Protein AF-A0A957HED5-F1 (afdb_monomer)

Structure (mmCIF, N/CA/C/O backbone):
data_AF-A0A957HED5-F1
#
_entry.id   AF-A0A957HED5-F1
#
loop_
_atom_site.group_PDB
_atom_site.id
_atom_site.type_symbol
_atom_site.label_atom_id
_atom_site.label_alt_id
_atom_site.label_comp_id
_atom_site.label_asym_id
_atom_site.label_entity_id
_atom_site.label_seq_id
_atom_site.pdbx_PDB_ins_code
_atom_site.Cartn_x
_atom_site.Cartn_y
_atom_site.Cartn_z
_atom_site.occupancy
_atom_site.B_iso_or_equiv
_atom_site.auth_seq_id
_atom_site.auth_comp_id
_atom_site.auth_asym_id
_atom_site.auth_atom_id
_atom_site.pdbx_PDB_model_num
ATOM 1 N N . ALA A 1 1 ? 43.436 -29.545 27.858 1.00 39.28 1 ALA A N 1
ATOM 2 C CA . ALA A 1 1 ? 42.086 -29.080 28.240 1.00 39.28 1 ALA A CA 1
ATOM 3 C C . ALA A 1 1 ? 42.248 -27.635 28.706 1.00 39.28 1 ALA A C 1
ATOM 5 O O . ALA A 1 1 ? 42.985 -27.434 29.655 1.00 39.28 1 ALA A O 1
ATOM 6 N N . GLY A 1 2 ? 41.919 -26.602 27.920 1.00 42.22 2 GLY A N 1
ATOM 7 C CA . GLY A 1 2 ? 40.559 -26.163 27.547 1.00 42.22 2 GLY A CA 1
ATOM 8 C C . GLY A 1 2 ? 39.982 -25.382 28.740 1.00 42.22 2 GLY A C 1
ATOM 9 O O . GLY A 1 2 ? 39.862 -25.984 29.793 1.00 42.22 2 GLY A O 1
ATOM 10 N N . GLN A 1 3 ? 39.687 -24.080 28.729 1.00 36.09 3 GLN A N 1
ATOM 11 C CA . GLN A 1 3 ? 39.297 -23.143 27.673 1.00 36.09 3 GLN A CA 1
ATOM 12 C C . GLN A 1 3 ? 39.784 -21.720 28.011 1.00 36.09 3 GLN A C 1
ATOM 14 O O . GLN A 1 3 ? 39.724 -21.292 29.161 1.00 36.09 3 GLN A O 1
ATOM 19 N N . GLN A 1 4 ? 40.196 -20.973 26.986 1.00 43.44 4 GLN A N 1
ATOM 20 C CA . GLN A 1 4 ? 40.304 -19.515 27.021 1.00 43.44 4 GLN A CA 1
ATOM 21 C C . GLN A 1 4 ? 38.904 -18.934 26.769 1.00 43.44 4 GLN A C 1
ATOM 23 O O . GLN A 1 4 ? 38.375 -19.049 25.666 1.00 43.44 4 GLN A O 1
ATOM 28 N N . GLY A 1 5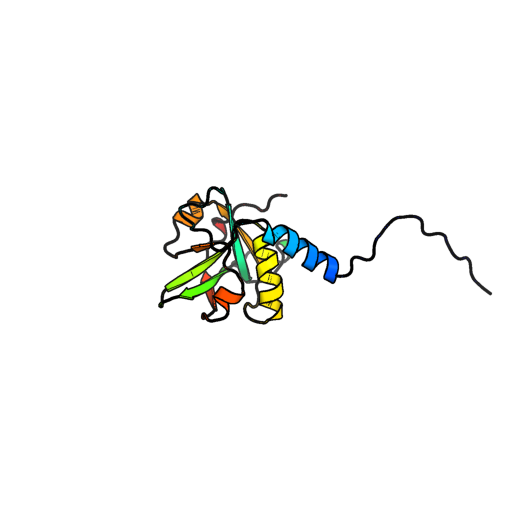 ? 38.284 -18.354 27.797 1.00 39.25 5 GLY A N 1
ATOM 29 C CA . GLY A 1 5 ? 37.055 -17.573 27.662 1.00 39.25 5 GLY A CA 1
ATOM 30 C C . GLY A 1 5 ? 37.403 -16.149 27.247 1.00 39.25 5 GLY A C 1
ATOM 31 O O . GLY A 1 5 ? 37.717 -15.319 28.095 1.00 39.25 5 GLY A O 1
ATOM 32 N N . GLY A 1 6 ? 37.410 -15.893 25.939 1.00 36.56 6 GLY A N 1
ATOM 33 C CA . GLY A 1 6 ? 37.616 -14.563 25.375 1.00 36.56 6 GLY A CA 1
ATOM 34 C C . GLY A 1 6 ? 36.528 -13.589 25.826 1.00 36.56 6 GLY A C 1
ATOM 35 O O . GLY A 1 6 ? 35.336 -13.871 25.730 1.00 36.56 6 GLY A O 1
ATOM 36 N N . VAL A 1 7 ? 36.961 -12.432 26.315 1.00 47.28 7 VAL A N 1
ATOM 37 C CA . VAL A 1 7 ? 36.115 -11.282 26.630 1.00 47.28 7 VAL A CA 1
ATOM 38 C C . VAL A 1 7 ? 35.579 -10.696 25.320 1.00 47.28 7 VAL A C 1
ATOM 40 O O . VAL A 1 7 ? 36.348 -10.133 24.544 1.00 47.28 7 VAL A O 1
ATOM 43 N N . LEU A 1 8 ? 34.265 -10.789 25.083 1.00 38.84 8 LEU A N 1
ATOM 44 C CA . LEU A 1 8 ? 33.578 -9.946 24.101 1.00 38.84 8 LEU A CA 1
ATOM 45 C C . LEU A 1 8 ? 33.029 -8.698 24.805 1.00 38.84 8 LEU A C 1
ATOM 47 O O . LEU A 1 8 ? 31.974 -8.710 25.436 1.00 38.84 8 LEU A O 1
ATOM 51 N N . ILE A 1 9 ? 33.771 -7.600 24.675 1.00 42.66 9 ILE A N 1
ATOM 52 C CA . ILE A 1 9 ? 33.246 -6.241 24.803 1.00 42.66 9 ILE A CA 1
ATOM 53 C C . ILE A 1 9 ? 32.484 -5.940 23.507 1.00 42.66 9 ILE A C 1
ATOM 55 O O . ILE A 1 9 ? 33.082 -6.024 22.436 1.00 42.66 9 ILE A O 1
ATOM 59 N N . ARG A 1 10 ? 31.212 -5.531 23.644 1.00 45.84 10 ARG A N 1
ATOM 60 C CA . ARG A 1 10 ? 30.493 -4.482 22.876 1.00 45.84 10 ARG A CA 1
ATOM 61 C C . ARG A 1 10 ? 29.063 -4.883 22.477 1.00 45.84 10 ARG A C 1
ATOM 63 O O . ARG A 1 10 ? 28.802 -5.271 21.355 1.00 45.84 10 ARG A O 1
ATOM 70 N N . GLY A 1 11 ? 28.124 -4.651 23.396 1.00 48.91 11 GLY A N 1
ATOM 71 C CA . GLY A 1 11 ? 26.934 -3.838 23.110 1.00 48.91 11 GLY A CA 1
ATOM 72 C C . GLY A 1 11 ? 25.999 -4.223 21.960 1.00 48.91 11 GLY A C 1
ATOM 73 O O . GLY A 1 11 ? 25.497 -3.319 21.302 1.00 48.91 11 GLY A O 1
ATOM 74 N N . GLU A 1 12 ? 25.685 -5.496 21.762 1.00 39.69 12 GLU A N 1
ATOM 75 C CA . GLU A 1 12 ? 24.532 -5.897 20.951 1.00 39.69 12 GLU A CA 1
ATOM 76 C C . GLU A 1 12 ? 23.467 -6.515 21.862 1.00 39.69 12 GLU A C 1
ATOM 78 O O . GLU A 1 12 ? 23.609 -7.617 22.390 1.00 39.69 12 GLU A O 1
ATOM 83 N N . LYS A 1 13 ? 22.404 -5.739 22.123 1.00 45.94 13 LYS A N 1
ATOM 84 C CA . LYS A 1 13 ? 21.188 -6.271 22.744 1.00 45.94 13 LYS A CA 1
ATOM 85 C C . LYS A 1 13 ? 20.640 -7.353 21.808 1.00 45.94 13 LYS A C 1
ATOM 87 O O . LYS A 1 13 ? 20.509 -7.074 20.616 1.00 45.94 13 LYS A O 1
ATOM 92 N N . PRO A 1 14 ? 20.258 -8.538 22.311 1.00 42.34 14 PRO A N 1
ATOM 93 C CA . PRO A 1 14 ? 19.487 -9.474 21.511 1.00 42.34 14 PRO A CA 1
ATOM 94 C C . PRO A 1 14 ? 18.174 -8.782 21.131 1.00 42.34 14 PRO A C 1
ATOM 96 O O . PRO A 1 14 ? 17.327 -8.528 21.986 1.00 42.34 14 PRO A O 1
ATOM 99 N N . HIS A 1 15 ? 18.027 -8.407 19.860 1.00 38.22 15 HIS A N 1
ATOM 100 C CA . HIS A 1 15 ? 16.771 -7.893 19.333 1.00 38.22 15 HIS A CA 1
ATOM 101 C C . HIS A 1 15 ? 15.792 -9.061 19.271 1.00 38.22 15 HIS A C 1
ATOM 103 O O . HIS A 1 15 ? 15.752 -9.812 18.300 1.00 38.22 15 HIS A O 1
ATOM 109 N N . ASN A 1 16 ? 15.037 -9.256 20.348 1.00 47.53 16 ASN A N 1
ATOM 110 C CA . ASN A 1 16 ? 13.915 -10.173 20.333 1.00 47.53 16 ASN A CA 1
ATOM 111 C C . ASN A 1 16 ? 12.881 -9.610 19.344 1.00 47.53 16 ASN A C 1
ATOM 113 O O . ASN A 1 16 ? 12.540 -8.433 19.414 1.00 47.53 16 ASN A O 1
ATOM 117 N N . THR A 1 17 ? 12.392 -10.408 18.399 1.00 50.12 17 THR A N 1
ATOM 118 C CA . THR A 1 17 ? 11.458 -9.974 17.340 1.00 50.12 17 THR A CA 1
ATOM 119 C C . THR A 1 17 ? 10.191 -9.302 17.901 1.00 50.12 17 THR A C 1
ATOM 121 O O . THR A 1 17 ? 9.599 -8.440 17.250 1.00 50.12 17 THR A O 1
ATOM 124 N N . ALA A 1 18 ? 9.825 -9.632 19.144 1.00 50.66 18 ALA A N 1
ATOM 125 C CA . ALA A 1 18 ? 8.758 -8.982 19.903 1.00 50.66 18 ALA A CA 1
ATOM 126 C C . ALA A 1 18 ? 9.002 -7.476 20.159 1.00 50.66 18 ALA A C 1
ATOM 128 O O . ALA A 1 18 ? 8.056 -6.694 20.109 1.00 50.66 18 ALA A O 1
ATOM 129 N N . ASP A 1 19 ? 10.253 -7.050 20.367 1.00 56.41 19 ASP A N 1
ATOM 130 C CA . ASP A 1 19 ? 10.623 -5.645 20.606 1.00 56.41 19 ASP A CA 1
ATOM 131 C C . ASP A 1 19 ? 10.423 -4.787 19.348 1.00 56.41 19 ASP A C 1
ATOM 133 O O . ASP A 1 19 ? 9.991 -3.637 19.424 1.00 56.41 19 ASP A O 1
ATOM 137 N N . THR A 1 20 ? 10.707 -5.343 18.166 1.00 58.72 20 THR A N 1
ATOM 138 C CA . THR A 1 20 ? 10.558 -4.613 16.899 1.00 58.72 20 THR A CA 1
ATOM 139 C C . THR A 1 20 ? 9.089 -4.368 16.570 1.00 58.72 20 THR A C 1
ATOM 141 O O . THR A 1 20 ? 8.732 -3.252 16.200 1.00 58.72 20 THR A O 1
ATOM 144 N N . LEU A 1 21 ? 8.231 -5.379 16.745 1.00 61.66 21 LEU A N 1
ATOM 145 C CA . LEU A 1 21 ? 6.795 -5.249 16.491 1.00 61.66 21 LEU A CA 1
ATOM 146 C C . LEU A 1 21 ? 6.137 -4.286 17.489 1.00 61.66 21 LEU A C 1
ATOM 148 O O . LEU A 1 21 ? 5.422 -3.375 17.074 1.00 61.66 21 LEU A O 1
ATOM 152 N N . ALA A 1 22 ? 6.445 -4.417 18.784 1.00 60.41 22 ALA A N 1
ATOM 153 C CA . ALA A 1 22 ? 5.925 -3.521 19.818 1.00 60.41 22 ALA A CA 1
ATOM 154 C C . ALA A 1 22 ? 6.337 -2.059 19.578 1.00 60.41 22 ALA A C 1
ATOM 156 O O . ALA A 1 22 ? 5.520 -1.147 19.700 1.00 60.41 22 ALA A O 1
ATOM 157 N N . ARG A 1 23 ? 7.588 -1.825 19.162 1.00 60.78 23 ARG A N 1
ATOM 158 C CA . ARG A 1 23 ? 8.086 -0.478 18.865 1.00 60.78 23 ARG A CA 1
ATOM 159 C C . ARG A 1 23 ? 7.418 0.150 17.641 1.00 60.78 23 ARG A C 1
ATOM 161 O O . ARG A 1 23 ? 7.163 1.351 17.652 1.00 60.78 23 ARG A O 1
ATOM 168 N N . VAL A 1 24 ? 7.143 -0.629 16.591 1.00 60.38 24 VAL A N 1
ATOM 169 C CA . VAL A 1 24 ? 6.422 -0.128 15.407 1.00 60.38 24 VAL A CA 1
ATOM 170 C C . VAL A 1 24 ? 4.981 0.231 15.768 1.00 60.38 24 VAL A C 1
ATOM 172 O O . VAL A 1 24 ? 4.524 1.298 15.364 1.00 60.38 24 VAL A O 1
ATOM 175 N N . GLN A 1 25 ? 4.301 -0.596 16.570 1.00 63.66 25 GLN A N 1
ATOM 176 C CA . GLN A 1 25 ? 2.938 -0.309 17.036 1.00 63.66 25 GLN A CA 1
ATOM 177 C C . GLN A 1 25 ? 2.879 0.982 17.860 1.00 63.66 25 GLN A C 1
ATOM 179 O O . GLN A 1 25 ? 2.094 1.868 17.539 1.00 63.66 25 GLN A O 1
ATOM 184 N N . GLN A 1 26 ? 3.797 1.161 18.816 1.00 59.28 26 GLN A N 1
ATOM 185 C CA . GLN A 1 26 ? 3.842 2.366 19.649 1.00 59.28 26 GLN A CA 1
ATOM 186 C C . GLN A 1 26 ? 4.015 3.659 18.825 1.00 59.28 26 GLN A C 1
ATOM 188 O O . GLN A 1 26 ? 3.440 4.698 19.149 1.00 59.28 26 GLN A O 1
ATOM 193 N N . VAL A 1 27 ? 4.801 3.612 17.741 1.00 60.03 27 VAL A N 1
ATOM 194 C CA . VAL A 1 27 ? 4.971 4.757 16.828 1.00 60.03 27 VAL A CA 1
ATOM 195 C C . VAL A 1 27 ? 3.754 4.930 15.920 1.00 60.03 27 VAL A C 1
ATOM 197 O O . VAL A 1 27 ? 3.357 6.061 15.646 1.00 60.03 27 VAL A O 1
ATOM 200 N N . ALA A 1 28 ? 3.144 3.832 15.468 1.00 58.47 28 ALA A N 1
ATOM 201 C CA . ALA A 1 28 ? 1.937 3.881 14.659 1.00 58.47 28 ALA A CA 1
ATOM 202 C C . ALA A 1 28 ? 0.798 4.563 15.432 1.00 58.47 28 ALA A C 1
ATOM 204 O O . ALA A 1 28 ? 0.237 5.528 14.923 1.00 58.47 28 ALA A O 1
ATOM 205 N N . GLU A 1 29 ? 0.524 4.162 16.676 1.00 62.31 29 GLU A N 1
ATOM 206 C CA . GLU A 1 29 ? -0.588 4.660 17.507 1.00 62.31 29 GLU A CA 1
ATOM 207 C C . GLU A 1 29 ? -0.607 6.181 17.742 1.00 62.31 29 GLU A C 1
ATOM 209 O O . GLU A 1 29 ? -1.655 6.730 18.066 1.00 62.31 29 GLU A O 1
ATOM 214 N N . THR A 1 30 ? 0.511 6.883 17.530 1.00 56.59 30 THR A N 1
ATOM 215 C CA . THR A 1 30 ? 0.589 8.344 17.717 1.00 56.59 30 THR A CA 1
ATOM 216 C C . THR A 1 30 ? -0.195 9.130 16.647 1.00 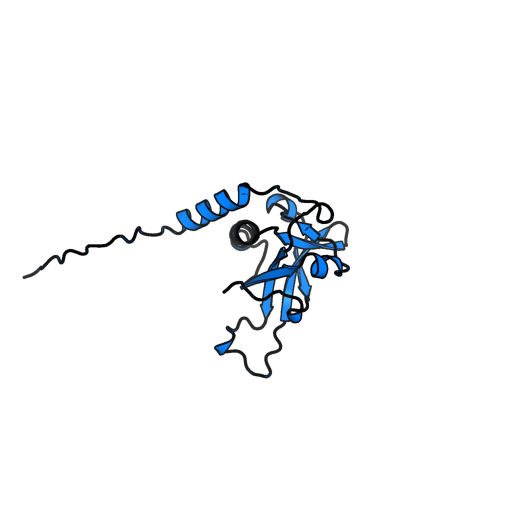56.59 30 THR A C 1
ATOM 218 O O . T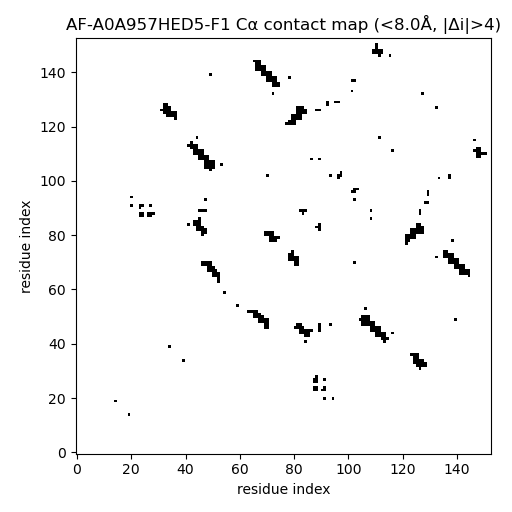HR A 1 30 ? -0.577 10.275 16.881 1.00 56.59 30 THR A O 1
ATOM 221 N N . ASP A 1 31 ? -0.460 8.536 15.477 1.00 59.50 31 ASP A N 1
ATOM 222 C CA . ASP A 1 31 ? -1.207 9.185 14.381 1.00 59.50 31 ASP A CA 1
ATOM 223 C C . ASP A 1 31 ? -2.737 9.012 14.541 1.00 59.50 31 ASP A C 1
ATOM 225 O O . ASP A 1 31 ? -3.181 8.111 15.243 1.00 59.50 31 ASP A O 1
ATOM 229 N N . ALA A 1 32 ? -3.583 9.813 13.891 1.00 66.06 32 ALA A N 1
ATOM 230 C CA . ALA A 1 32 ? -5.038 9.609 13.974 1.00 66.06 32 ALA A CA 1
ATOM 231 C C . ALA A 1 32 ? -5.503 8.411 13.113 1.00 66.06 32 ALA A C 1
ATOM 233 O O . ALA A 1 32 ? -5.017 8.208 11.995 1.00 66.06 32 ALA A O 1
ATOM 234 N N . ALA A 1 33 ? -6.444 7.616 13.635 1.00 64.38 33 ALA A N 1
ATOM 235 C CA . ALA A 1 33 ? -7.105 6.533 12.900 1.00 64.38 33 ALA A CA 1
ATOM 236 C C . ALA A 1 33 ? -8.231 7.083 12.010 1.00 64.38 33 ALA A C 1
ATOM 238 O O . ALA A 1 33 ? -8.876 8.057 12.394 1.00 64.38 33 ALA A O 1
ATOM 239 N N . LEU A 1 34 ? -8.473 6.439 10.859 1.00 65.81 34 LEU A N 1
ATOM 240 C CA . LEU A 1 34 ? -9.528 6.808 9.898 1.00 65.81 34 LEU A CA 1
ATOM 241 C C . LEU A 1 34 ? -9.497 8.296 9.527 1.00 65.81 34 LEU A C 1
ATOM 243 O O . LEU A 1 34 ? -10.420 9.063 9.802 1.00 65.81 34 LEU A O 1
ATOM 247 N N . LEU A 1 35 ? -8.395 8.705 8.906 1.00 70.88 35 LEU A N 1
ATOM 248 C CA . LEU A 1 35 ? -8.268 10.062 8.403 1.00 70.88 35 LEU A CA 1
ATOM 249 C C . LEU A 1 35 ? -9.104 10.225 7.134 1.00 70.88 35 LEU A C 1
ATOM 251 O O . LEU A 1 35 ? -9.047 9.407 6.219 1.00 70.88 35 LEU A O 1
ATOM 255 N N . ASP A 1 36 ? -9.830 11.331 7.051 1.00 78.38 36 ASP A N 1
ATOM 256 C CA . ASP A 1 36 ? -10.410 11.762 5.791 1.00 78.38 36 ASP A CA 1
ATOM 257 C C . ASP A 1 36 ? -9.284 12.241 4.851 1.00 78.38 36 ASP A C 1
ATOM 259 O O . ASP A 1 36 ? -8.463 13.093 5.215 1.00 78.38 36 ASP A O 1
ATOM 263 N N . PHE A 1 37 ? -9.213 11.672 3.645 1.00 82.06 37 PHE A N 1
ATOM 264 C CA . PHE A 1 37 ? -8.133 11.965 2.700 1.00 82.06 37 PHE A CA 1
ATOM 265 C C . PHE A 1 37 ? -8.144 13.428 2.227 1.00 82.06 37 PHE A C 1
ATOM 267 O O . PHE A 1 37 ? -7.080 14.010 1.975 1.00 82.06 37 PHE A O 1
ATOM 274 N N . GLU A 1 38 ? -9.319 14.057 2.144 1.00 81.81 38 GLU A N 1
ATOM 275 C CA . GLU A 1 38 ? -9.434 15.458 1.734 1.00 81.81 38 GLU A CA 1
ATOM 276 C C . GLU A 1 38 ? -8.767 16.375 2.771 1.00 81.81 38 GLU A C 1
ATOM 278 O O . GLU A 1 38 ? -7.918 17.207 2.423 1.00 81.81 38 GLU A O 1
ATOM 283 N N . SER A 1 39 ? -9.049 16.135 4.053 1.00 82.94 39 SER A N 1
ATOM 284 C CA . SER A 1 39 ? -8.512 16.873 5.201 1.00 82.94 39 SER A CA 1
ATOM 285 C C . SER A 1 39 ? -7.054 16.541 5.556 1.00 82.94 39 SER A C 1
ATOM 287 O O . SER A 1 39 ? -6.397 17.313 6.266 1.00 82.94 39 SER A O 1
ATOM 289 N N . TYR A 1 40 ? -6.508 15.433 5.041 1.00 86.56 40 TYR A N 1
ATOM 290 C CA . TYR A 1 40 ? -5.130 15.014 5.298 1.00 86.56 40 TYR A CA 1
ATOM 291 C C . TYR A 1 40 ? -4.109 16.059 4.818 1.00 86.56 40 TYR A C 1
ATOM 293 O O . TYR A 1 40 ? -4.013 16.366 3.631 1.00 86.56 40 TYR A O 1
ATOM 301 N N . ARG A 1 41 ? -3.294 16.605 5.729 1.00 86.50 41 ARG A N 1
ATOM 302 C CA . ARG A 1 41 ? -2.311 17.663 5.404 1.00 86.50 41 ARG A CA 1
ATOM 303 C C . ARG A 1 41 ? -0.946 17.146 4.949 1.00 86.50 41 ARG A C 1
ATOM 305 O O . ARG A 1 41 ? -0.092 17.950 4.573 1.00 86.50 41 ARG A O 1
ATOM 312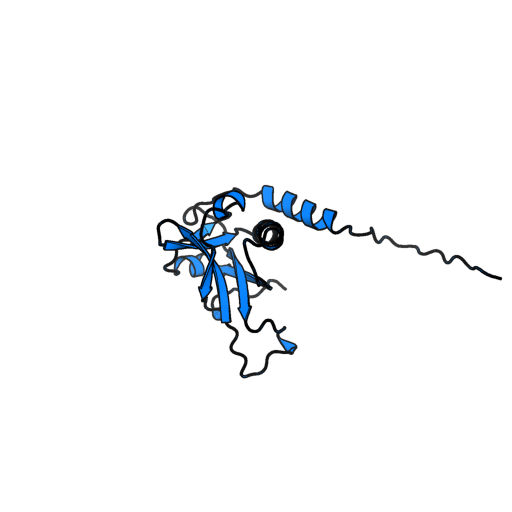 N N . GLY A 1 42 ? -0.708 15.839 5.019 1.00 87.38 42 GLY A N 1
ATOM 313 C CA . GLY A 1 42 ? 0.574 15.275 4.616 1.00 87.38 42 GLY A CA 1
ATOM 314 C C . GLY A 1 42 ? 0.765 15.288 3.102 1.00 87.38 42 GLY A C 1
ATOM 315 O O . GLY A 1 42 ? -0.183 15.333 2.317 1.00 87.38 42 GLY A O 1
ATOM 316 N N . ARG A 1 43 ? 2.034 15.281 2.691 1.00 90.56 43 ARG A N 1
ATOM 317 C CA . ARG A 1 43 ? 2.421 15.344 1.274 1.00 90.56 43 ARG A CA 1
ATOM 318 C C . ARG A 1 43 ? 2.440 13.985 0.599 1.00 90.56 43 ARG A C 1
ATOM 320 O O . ARG A 1 43 ? 2.358 13.934 -0.622 1.00 90.56 43 ARG A O 1
ATOM 327 N N . PHE A 1 44 ? 2.574 12.918 1.376 1.00 92.94 44 PHE A N 1
ATOM 328 C CA . PHE A 1 44 ? 2.762 11.570 0.869 1.00 92.94 44 PHE A CA 1
ATOM 329 C C . PHE A 1 44 ? 1.823 10.609 1.571 1.00 92.94 44 PHE A C 1
ATOM 331 O O . PHE A 1 44 ? 1.542 10.770 2.752 1.00 92.94 44 PHE A O 1
ATOM 338 N N . ILE A 1 45 ? 1.393 9.592 0.846 1.00 94.69 45 ILE A N 1
ATOM 339 C CA . ILE A 1 45 ? 0.723 8.422 1.390 1.00 94.69 45 ILE A CA 1
ATOM 340 C C . ILE A 1 45 ? 1.540 7.182 1.052 1.00 94.69 45 ILE A C 1
ATOM 342 O O . ILE A 1 45 ? 2.356 7.180 0.128 1.00 94.69 45 ILE A O 1
ATOM 346 N N . HIS A 1 46 ? 1.304 6.126 1.809 1.00 95.62 46 HIS A N 1
ATOM 347 C CA . HIS A 1 46 ? 1.957 4.843 1.643 1.00 95.62 46 HIS A CA 1
ATOM 348 C C . HIS A 1 46 ? 0.892 3.798 1.335 1.00 95.62 46 HIS A C 1
ATOM 350 O O . HIS A 1 46 ? -0.131 3.762 2.013 1.00 95.62 46 HIS A O 1
ATOM 356 N N . LEU A 1 47 ? 1.127 2.962 0.329 1.00 95.75 47 LEU A N 1
ATOM 357 C CA . LEU A 1 47 ? 0.262 1.837 -0.023 1.00 95.75 47 LEU A CA 1
ATOM 358 C C . LEU A 1 47 ? 1.020 0.528 0.172 1.00 95.75 47 LEU A C 1
ATOM 360 O O . LEU A 1 47 ? 2.220 0.450 -0.102 1.00 95.75 47 LEU A O 1
ATOM 364 N N . LEU A 1 48 ? 0.312 -0.511 0.604 1.00 95.56 48 LEU A N 1
ATOM 365 C CA . LEU A 1 48 ? 0.844 -1.870 0.628 1.00 95.56 48 LEU A CA 1
ATOM 366 C C . LEU A 1 48 ? 0.771 -2.459 -0.776 1.00 95.56 48 LEU A C 1
ATOM 368 O O . LEU A 1 48 ? -0.296 -2.472 -1.386 1.00 95.56 48 LEU A O 1
ATOM 372 N N . VAL A 1 49 ? 1.911 -2.919 -1.283 1.00 94.25 49 VAL A N 1
ATOM 373 C CA . VAL A 1 49 ? 2.087 -3.339 -2.672 1.00 94.25 49 VAL A CA 1
ATOM 374 C C . VAL A 1 49 ? 2.546 -4.792 -2.735 1.00 94.25 49 VAL A C 1
ATOM 376 O O . VAL A 1 49 ? 3.511 -5.201 -2.082 1.00 94.25 49 VAL A O 1
ATOM 379 N N . ARG A 1 50 ? 1.888 -5.553 -3.606 1.00 93.56 50 ARG A N 1
ATOM 380 C CA . ARG A 1 50 ? 2.400 -6.788 -4.186 1.00 93.56 50 ARG A CA 1
ATOM 381 C C . ARG A 1 50 ? 3.110 -6.455 -5.493 1.00 93.56 50 ARG A C 1
ATOM 383 O O . ARG A 1 50 ? 2.476 -6.115 -6.490 1.00 93.56 50 ARG A O 1
ATOM 390 N N . GLN A 1 51 ? 4.432 -6.576 -5.497 1.00 88.62 51 GLN A N 1
ATOM 391 C CA . GLN A 1 51 ? 5.243 -6.467 -6.704 1.00 88.62 51 GLN A CA 1
ATOM 392 C C . GLN A 1 51 ? 5.454 -7.855 -7.327 1.00 88.62 51 GLN A C 1
ATOM 394 O O . GLN A 1 51 ? 5.976 -8.760 -6.669 1.00 88.62 51 GLN A O 1
ATOM 399 N N . THR A 1 52 ? 5.115 -7.995 -8.611 1.00 86.81 52 THR A N 1
ATOM 400 C CA . THR A 1 52 ? 5.355 -9.199 -9.421 1.00 86.81 52 THR A CA 1
ATOM 401 C C . THR A 1 52 ? 6.182 -8.837 -10.663 1.00 86.81 52 THR A C 1
ATOM 403 O O . THR A 1 52 ? 5.784 -7.930 -11.383 1.00 86.81 52 THR A O 1
ATOM 406 N N . PRO A 1 53 ? 7.303 -9.518 -10.962 1.00 82.94 53 PRO A N 1
ATOM 407 C CA . PRO A 1 53 ? 7.885 -10.611 -10.193 1.00 82.94 53 PRO A CA 1
ATOM 408 C C . PRO A 1 53 ? 8.505 -10.118 -8.876 1.00 82.94 53 PRO A C 1
ATOM 410 O O . PRO A 1 53 ? 9.070 -9.025 -8.800 1.00 82.94 53 PRO A O 1
ATOM 413 N N . ASN A 1 54 ? 8.435 -10.960 -7.840 1.00 75.94 54 ASN A N 1
ATOM 414 C CA . ASN A 1 54 ? 9.106 -10.736 -6.556 1.00 75.94 54 ASN A CA 1
ATOM 415 C C . ASN A 1 54 ? 10.612 -11.023 -6.688 1.00 75.94 54 ASN A C 1
ATOM 417 O O . ASN A 1 54 ? 11.150 -11.982 -6.132 1.00 75.94 54 ASN A O 1
ATOM 421 N N . LYS A 1 55 ? 11.280 -10.239 -7.533 1.00 72.38 55 LYS A N 1
ATOM 422 C CA . LYS A 1 55 ? 12.719 -10.293 -7.764 1.00 72.38 55 LYS A CA 1
ATOM 423 C C . LYS A 1 55 ? 13.321 -8.960 -7.317 1.00 72.38 55 LYS A C 1
ATOM 425 O O . LYS A 1 55 ? 12.772 -7.906 -7.647 1.00 72.38 55 LYS A O 1
ATOM 430 N N . PRO A 1 56 ? 14.445 -8.980 -6.583 1.00 65.56 56 PRO A N 1
ATOM 431 C CA . PRO A 1 56 ? 15.189 -7.760 -6.319 1.00 65.56 56 PRO A CA 1
ATOM 432 C C . PRO A 1 56 ? 15.723 -7.186 -7.636 1.00 65.56 56 PRO A C 1
ATOM 434 O O . PRO A 1 56 ? 15.928 -7.929 -8.596 1.00 65.56 56 PRO A O 1
ATOM 437 N N . VAL A 1 57 ? 15.978 -5.875 -7.668 1.00 67.38 57 VAL A N 1
ATOM 438 C CA . VAL A 1 57 ? 16.332 -5.138 -8.897 1.00 67.38 57 VAL A CA 1
ATOM 439 C C . VAL A 1 57 ? 17.500 -5.778 -9.654 1.00 67.38 57 VAL A C 1
ATOM 441 O O . VAL A 1 57 ? 17.450 -5.901 -10.870 1.00 67.38 57 VAL A O 1
ATOM 444 N N . TRP A 1 58 ? 18.508 -6.285 -8.942 1.00 68.25 58 TRP A N 1
ATOM 445 C CA . TRP A 1 58 ? 19.685 -6.942 -9.527 1.00 68.25 58 TRP A CA 1
ATOM 446 C C . TRP A 1 58 ? 19.409 -8.315 -10.167 1.00 68.25 58 TRP A C 1
ATOM 448 O O . TRP A 1 58 ? 20.284 -8.867 -10.828 1.00 68.25 58 TRP A O 1
ATOM 458 N N . ARG A 1 59 ? 18.219 -8.889 -9.958 1.00 73.38 59 ARG A N 1
ATOM 459 C CA . ARG A 1 59 ? 17.779 -10.167 -10.541 1.00 73.38 59 ARG A CA 1
ATOM 460 C C . ARG A 1 59 ? 16.656 -9.984 -11.570 1.00 73.38 59 ARG A C 1
ATOM 462 O O . ARG A 1 59 ? 16.153 -10.983 -12.081 1.00 73.38 59 ARG A O 1
ATOM 469 N N . LEU A 1 60 ? 16.222 -8.749 -11.827 1.00 68.69 60 LEU A N 1
ATOM 470 C CA . LEU A 1 60 ? 15.245 -8.461 -12.873 1.00 68.69 60 LEU A CA 1
ATOM 471 C C . LEU A 1 60 ? 15.918 -8.596 -14.238 1.00 68.69 60 LEU A C 1
ATOM 473 O O . LEU A 1 60 ? 16.990 -8.040 -14.476 1.00 68.69 60 LEU A O 1
ATOM 477 N N . LEU A 1 61 ? 15.286 -9.353 -15.127 1.00 73.25 61 LEU A N 1
ATOM 478 C CA . LEU A 1 61 ? 15.651 -9.391 -16.534 1.00 73.25 61 LEU A CA 1
ATOM 479 C C . LEU A 1 61 ? 15.093 -8.144 -17.239 1.00 73.25 61 LEU A C 1
ATOM 481 O O . LEU A 1 61 ? 14.078 -7.604 -16.801 1.00 73.25 61 LEU A O 1
ATOM 485 N N . PRO A 1 62 ? 15.691 -7.702 -18.359 1.00 66.81 62 PRO A N 1
ATOM 486 C CA . PRO A 1 62 ? 15.181 -6.567 -19.136 1.00 66.81 62 PRO A CA 1
ATOM 487 C C . PRO A 1 62 ? 13.731 -6.749 -19.619 1.00 66.81 62 PRO A C 1
ATOM 489 O O . PRO A 1 62 ? 13.038 -5.773 -19.884 1.00 66.81 62 PRO A O 1
ATOM 492 N N . GLU A 1 63 ? 13.284 -8.000 -19.738 1.00 73.06 63 GLU A N 1
ATOM 493 C CA . GLU A 1 63 ? 11.927 -8.399 -20.126 1.00 73.06 63 GLU A CA 1
ATOM 494 C C . GLU A 1 63 ? 10.953 -8.556 -18.942 1.00 73.06 63 GLU A C 1
ATOM 496 O O . GLU A 1 63 ? 9.750 -8.705 -19.158 1.00 73.06 63 GLU A O 1
ATOM 501 N N . ASP A 1 64 ? 11.439 -8.530 -17.693 1.00 71.94 64 ASP A N 1
ATOM 502 C CA . ASP A 1 64 ? 10.575 -8.614 -16.515 1.00 71.94 64 ASP A CA 1
ATOM 503 C C . ASP A 1 64 ? 9.776 -7.302 -16.383 1.00 71.94 64 ASP A C 1
ATOM 505 O O . ASP A 1 64 ? 10.263 -6.290 -15.877 1.00 71.94 64 ASP A O 1
ATOM 509 N N . VAL A 1 65 ? 8.511 -7.323 -16.809 1.00 72.19 65 VAL A N 1
ATOM 510 C CA . VAL A 1 65 ? 7.579 -6.210 -16.589 1.00 72.19 65 VAL A CA 1
ATOM 511 C C . VAL A 1 65 ? 7.107 -6.242 -15.136 1.00 72.19 65 VAL A C 1
ATOM 513 O O . VAL A 1 65 ? 6.275 -7.068 -14.756 1.00 72.19 65 VAL A O 1
ATOM 516 N N . GLY A 1 66 ? 7.644 -5.338 -14.316 1.00 80.81 66 GLY A N 1
ATOM 517 C CA . GLY A 1 66 ? 7.226 -5.166 -12.928 1.00 80.81 66 GLY A CA 1
ATOM 518 C C . GLY A 1 66 ? 5.786 -4.663 -12.837 1.00 80.81 66 GLY A C 1
ATOM 519 O O . GLY A 1 66 ? 5.512 -3.509 -13.149 1.00 80.81 66 GLY A O 1
ATOM 520 N N . ARG A 1 67 ? 4.872 -5.516 -12.375 1.00 88.50 67 ARG A N 1
ATOM 521 C CA . ARG A 1 67 ? 3.490 -5.162 -12.039 1.00 88.50 67 ARG A CA 1
ATOM 522 C C . ARG A 1 67 ? 3.374 -4.890 -10.554 1.00 88.50 67 ARG A C 1
ATOM 524 O O . ARG A 1 67 ? 3.881 -5.667 -9.741 1.00 88.50 67 ARG A O 1
ATOM 531 N N . TRP A 1 68 ? 2.728 -3.788 -10.207 1.00 92.50 68 TRP A N 1
ATOM 532 C CA . TRP A 1 68 ? 2.412 -3.449 -8.829 1.00 92.50 68 TRP A CA 1
ATOM 533 C C . TRP A 1 68 ? 0.912 -3.542 -8.653 1.00 92.50 68 TRP A C 1
ATOM 535 O O . TRP A 1 68 ? 0.159 -2.956 -9.423 1.00 92.50 68 TRP A O 1
ATOM 545 N N . GLN A 1 69 ? 0.497 -4.264 -7.623 1.00 94.88 69 GLN A N 1
ATOM 546 C CA . GLN A 1 69 ? -0.891 -4.290 -7.207 1.00 94.88 69 GLN A CA 1
ATOM 547 C C . GLN A 1 69 ? -0.983 -3.827 -5.763 1.00 94.88 69 GLN A C 1
ATOM 549 O O . GLN A 1 69 ? -0.204 -4.274 -4.921 1.00 94.88 69 GLN A O 1
ATOM 554 N N . VAL A 1 70 ? -1.905 -2.920 -5.476 1.00 95.75 70 VAL A N 1
ATOM 555 C CA . VAL A 1 70 ? -2.116 -2.362 -4.142 1.00 95.75 70 VAL A CA 1
ATOM 556 C C . VAL A 1 70 ? -3.265 -3.060 -3.444 1.00 95.75 70 VAL A C 1
ATOM 558 O O . VAL A 1 70 ? -4.234 -3.475 -4.081 1.00 95.75 70 VAL A O 1
ATOM 561 N N . VAL A 1 71 ? -3.148 -3.183 -2.126 1.00 96.25 71 VAL A N 1
ATOM 562 C CA . VAL A 1 71 ? -4.211 -3.746 -1.295 1.00 96.25 71 VAL A CA 1
ATOM 563 C C . VAL A 1 71 ? -5.383 -2.770 -1.225 1.00 96.25 71 VAL A C 1
ATOM 565 O O . VAL A 1 71 ? -5.218 -1.596 -0.884 1.00 96.25 71 VAL A O 1
ATOM 568 N N . ALA A 1 72 ? -6.573 -3.280 -1.512 1.00 95.88 72 ALA A N 1
ATOM 569 C CA . ALA A 1 72 ? -7.832 -2.568 -1.405 1.00 95.88 72 ALA A CA 1
ATOM 570 C C . ALA A 1 72 ? -8.883 -3.451 -0.729 1.00 95.88 72 ALA A C 1
ATOM 572 O O . ALA A 1 72 ? -8.728 -4.669 -0.648 1.00 95.88 72 ALA A O 1
ATOM 573 N N . VAL A 1 73 ? -9.964 -2.832 -0.270 1.00 95.00 73 VAL A N 1
ATOM 574 C CA . VAL A 1 73 ? -11.144 -3.529 0.248 1.00 95.00 73 VAL A CA 1
ATOM 575 C C . VAL A 1 73 ? -12.384 -3.126 -0.531 1.00 95.00 73 VAL A C 1
ATOM 577 O O . VAL A 1 73 ? -12.534 -1.966 -0.916 1.00 95.00 73 VAL A O 1
ATOM 580 N N . ILE A 1 74 ? -13.288 -4.072 -0.769 1.00 94.19 74 ILE A N 1
ATOM 581 C CA . ILE A 1 74 ? -14.579 -3.782 -1.389 1.00 94.19 74 ILE A CA 1
ATOM 582 C C . ILE A 1 74 ? -15.548 -3.295 -0.314 1.00 94.19 74 ILE A C 1
ATOM 584 O O . ILE A 1 74 ? -15.999 -4.063 0.535 1.00 94.19 74 ILE A O 1
ATOM 588 N N . MET A 1 75 ? -15.917 -2.018 -0.386 1.00 90.62 75 MET A N 1
ATOM 589 C CA . MET A 1 75 ? -16.947 -1.424 0.462 1.00 90.62 75 MET A CA 1
ATOM 590 C C . MET A 1 75 ? -18.108 -0.978 -0.411 1.00 90.62 75 MET A C 1
ATOM 592 O O . MET A 1 75 ? -17.926 -0.207 -1.349 1.00 90.62 75 MET A O 1
ATOM 596 N N . GLN A 1 76 ? -19.309 -1.480 -0.115 1.00 89.94 76 GLN A N 1
ATOM 597 C CA . GLN A 1 76 ? -20.526 -1.147 -0.870 1.00 89.94 76 GLN A CA 1
ATOM 598 C C . GLN A 1 76 ? -20.380 -1.378 -2.392 1.00 89.94 76 GLN A C 1
ATOM 600 O O . GLN A 1 76 ? -20.945 -0.646 -3.199 1.00 89.94 76 GLN A O 1
ATOM 605 N N . GLY A 1 77 ? -19.602 -2.394 -2.791 1.00 91.44 77 GLY A N 1
ATOM 606 C CA . GLY A 1 77 ? -19.340 -2.721 -4.198 1.00 91.44 77 GLY A CA 1
ATOM 607 C C . GLY A 1 77 ? -18.273 -1.858 -4.882 1.00 91.44 77 GLY A C 1
ATOM 608 O O . GLY A 1 77 ? -18.032 -2.046 -6.071 1.00 91.44 77 GLY A O 1
ATOM 609 N N . VAL A 1 78 ? -17.619 -0.943 -4.159 1.00 93.56 78 VAL A N 1
ATOM 610 C CA . VAL A 1 78 ? -16.568 -0.063 -4.689 1.00 93.56 78 VAL A CA 1
ATOM 611 C C . VAL A 1 78 ? -15.222 -0.392 -4.031 1.00 93.56 78 VAL A C 1
ATOM 613 O O . VAL A 1 78 ? -15.143 -0.444 -2.797 1.00 93.56 78 VAL A O 1
ATOM 616 N N . PRO A 1 79 ? -14.143 -0.594 -4.810 1.00 94.75 79 PRO A N 1
ATOM 617 C CA . PRO A 1 79 ? -12.812 -0.801 -4.257 1.00 94.75 79 PRO A CA 1
ATOM 618 C C . PRO A 1 79 ? -12.285 0.482 -3.613 1.00 94.75 79 PRO A C 1
ATOM 620 O O . PRO A 1 79 ? -12.210 1.528 -4.253 1.00 94.75 79 PRO A O 1
ATOM 623 N N . HIS A 1 80 ? -11.892 0.378 -2.349 1.00 94.88 80 HIS A N 1
ATOM 624 C CA . HIS A 1 80 ? -11.230 1.434 -1.599 1.00 94.88 80 HIS A CA 1
ATOM 625 C C . HIS A 1 80 ? -9.786 1.030 -1.319 1.00 94.88 80 HIS A C 1
ATOM 627 O O . HIS A 1 80 ? -9.540 0.001 -0.686 1.00 94.88 80 HIS A O 1
ATOM 633 N N . LEU A 1 81 ? -8.821 1.828 -1.773 1.00 95.38 81 LEU A N 1
ATOM 634 C CA . LEU A 1 81 ? -7.408 1.508 -1.569 1.00 95.38 81 LEU A CA 1
ATOM 635 C C . LEU A 1 81 ? -7.023 1.757 -0.110 1.00 95.38 81 LEU A C 1
ATOM 637 O O . LEU A 1 81 ? -7.340 2.809 0.454 1.00 95.38 81 LEU A O 1
ATOM 641 N N . LEU A 1 82 ? -6.292 0.817 0.488 1.00 95.12 82 LEU A N 1
ATOM 642 C CA . LEU A 1 82 ? -5.758 0.992 1.834 1.00 95.12 82 LEU A CA 1
ATOM 643 C C . LEU A 1 82 ? -4.514 1.875 1.782 1.00 95.12 82 LEU A C 1
ATOM 645 O O . LEU A 1 82 ? -3.474 1.481 1.249 1.00 95.12 82 LEU A O 1
ATOM 649 N N . ALA A 1 83 ? -4.630 3.066 2.362 1.00 95.44 83 ALA A N 1
ATOM 650 C CA . ALA A 1 83 ? -3.571 4.056 2.404 1.00 95.44 83 ALA A CA 1
ATOM 651 C C . ALA A 1 83 ? -3.139 4.361 3.834 1.00 95.44 83 ALA A C 1
ATOM 653 O O . ALA A 1 83 ? -3.916 4.291 4.782 1.00 95.44 83 ALA A O 1
ATOM 654 N N . PHE A 1 84 ? -1.881 4.758 3.989 1.00 94.75 84 PHE A N 1
ATOM 655 C CA . PHE A 1 84 ? -1.289 5.055 5.287 1.00 94.75 84 PHE A CA 1
ATOM 656 C C . PHE A 1 84 ? -0.556 6.391 5.249 1.00 94.75 84 PHE A C 1
ATOM 658 O O . PHE A 1 84 ? 0.177 6.696 4.305 1.00 94.75 84 PHE A O 1
ATOM 665 N N . SER A 1 85 ? -0.722 7.191 6.299 1.00 92.06 85 SER A N 1
ATOM 666 C CA . SER A 1 85 ? -0.087 8.509 6.417 1.00 92.06 85 SER A CA 1
ATOM 667 C C . SER A 1 85 ? 1.436 8.423 6.556 1.00 92.06 85 SER A C 1
ATOM 669 O O . SER A 1 85 ? 2.144 9.390 6.277 1.00 92.06 85 SER A O 1
ATOM 671 N N . SER A 1 86 ? 1.956 7.271 6.986 1.00 90.88 86 SER A N 1
ATOM 672 C CA . SER A 1 86 ? 3.374 7.051 7.252 1.00 90.88 86 SER A CA 1
ATOM 673 C C . SER A 1 86 ? 3.777 5.585 7.069 1.00 90.88 86 SER A C 1
ATOM 675 O O . SER A 1 86 ? 2.946 4.675 7.144 1.00 90.88 86 SER A O 1
ATOM 677 N N . LEU A 1 87 ? 5.075 5.343 6.871 1.00 90.69 87 LEU A N 1
ATOM 678 C CA . LEU A 1 87 ? 5.627 3.991 6.796 1.00 90.69 87 LEU A CA 1
ATOM 679 C C . LEU A 1 87 ? 5.392 3.173 8.086 1.00 90.69 87 LEU A C 1
ATOM 681 O O . LEU A 1 87 ? 4.950 2.032 7.961 1.00 90.69 87 LEU A O 1
ATOM 685 N N . PRO A 1 88 ? 5.594 3.704 9.314 1.00 91.00 88 PRO A N 1
ATOM 686 C CA . PRO A 1 88 ? 5.272 2.969 10.540 1.00 91.00 88 PRO A CA 1
ATOM 687 C C . PRO A 1 88 ? 3.811 2.519 10.614 1.00 91.00 88 PRO A C 1
ATOM 689 O O . PRO A 1 88 ? 3.549 1.401 11.043 1.00 91.00 88 PRO A O 1
ATOM 692 N N . ARG A 1 89 ? 2.864 3.343 10.140 1.00 89.38 89 ARG A N 1
ATOM 693 C CA . ARG A 1 89 ? 1.442 2.974 10.052 1.00 89.38 89 ARG A CA 1
ATOM 694 C C . ARG A 1 89 ? 1.209 1.829 9.071 1.00 89.38 89 ARG A C 1
ATOM 696 O O . ARG A 1 89 ? 0.542 0.861 9.426 1.00 89.38 89 ARG A O 1
ATOM 703 N N . ALA A 1 90 ? 1.799 1.911 7.879 1.00 93.06 90 ALA A N 1
ATOM 704 C CA . ALA A 1 90 ? 1.703 0.849 6.880 1.00 93.06 90 ALA A CA 1
ATOM 705 C C . ALA A 1 90 ? 2.252 -0.479 7.419 1.00 93.06 90 ALA A C 1
ATOM 707 O O . ALA A 1 90 ? 1.588 -1.508 7.326 1.00 93.06 90 ALA A O 1
ATOM 708 N N . VAL A 1 91 ? 3.435 -0.459 8.041 1.00 90.81 91 VAL A N 1
ATOM 709 C CA . VAL A 1 91 ? 4.062 -1.664 8.607 1.00 90.81 91 VAL A CA 1
ATOM 710 C C . VAL A 1 91 ? 3.278 -2.187 9.814 1.00 90.81 91 VAL A C 1
ATOM 712 O O . VAL A 1 91 ? 3.057 -3.393 9.909 1.00 90.81 91 VAL A O 1
ATOM 715 N N . GLY A 1 92 ? 2.813 -1.301 10.699 1.00 90.50 92 GLY A N 1
ATOM 716 C CA . GLY A 1 92 ? 2.010 -1.656 11.871 1.00 90.50 92 GLY A CA 1
ATOM 717 C C . GLY A 1 92 ? 0.669 -2.300 11.515 1.00 90.50 92 GLY A C 1
ATOM 718 O O . GLY A 1 92 ? 0.203 -3.168 12.245 1.00 90.50 92 GLY A O 1
ATOM 719 N N . PHE A 1 93 ? 0.080 -1.944 10.372 1.00 92.94 93 PHE A N 1
ATOM 720 C CA . PHE A 1 93 ? -1.071 -2.653 9.813 1.00 92.94 93 PHE A CA 1
ATOM 721 C C . PHE A 1 93 ? -0.660 -3.966 9.128 1.00 92.94 93 PHE A C 1
ATOM 723 O O . PHE A 1 93 ? -1.262 -5.011 9.363 1.00 92.94 93 PHE A O 1
ATOM 730 N N . MET A 1 94 ? 0.382 -3.926 8.290 1.00 93.69 94 MET A N 1
ATOM 731 C CA . MET A 1 94 ? 0.809 -5.053 7.457 1.00 93.69 94 MET A CA 1
ATOM 732 C C . MET A 1 94 ? 1.197 -6.278 8.285 1.00 93.69 94 MET A C 1
ATOM 734 O O . MET A 1 94 ? 0.808 -7.390 7.946 1.00 93.69 94 MET A O 1
ATOM 738 N N . GLN A 1 95 ? 1.963 -6.091 9.363 1.00 89.88 95 GLN A N 1
ATOM 739 C CA . GLN A 1 95 ? 2.458 -7.199 10.184 1.00 89.88 95 GLN A CA 1
ATOM 740 C C . GLN A 1 95 ? 1.327 -8.083 10.744 1.00 89.88 95 GLN A C 1
ATOM 742 O O . GLN A 1 95 ? 1.328 -9.280 10.450 1.00 89.88 95 GLN A O 1
ATOM 747 N N . PRO A 1 96 ? 0.349 -7.554 11.506 1.00 92.12 96 PRO A N 1
ATOM 748 C CA . PRO A 1 96 ? -0.764 -8.364 11.989 1.00 92.12 96 PRO A CA 1
ATOM 749 C C . PRO A 1 96 ? -1.672 -8.855 10.854 1.00 92.12 96 PRO A C 1
ATOM 751 O O . PRO A 1 96 ? -2.121 -9.994 10.919 1.00 92.12 96 PRO A O 1
ATOM 754 N N . ALA A 1 97 ? -1.885 -8.070 9.791 1.00 92.25 97 ALA A N 1
ATOM 755 C CA . ALA A 1 97 ? -2.726 -8.477 8.663 1.00 92.25 97 ALA A CA 1
ATOM 756 C C . ALA A 1 97 ? -2.167 -9.702 7.913 1.00 92.25 97 ALA A C 1
ATOM 758 O O . ALA A 1 97 ? -2.924 -10.595 7.538 1.00 92.25 97 ALA A O 1
ATOM 759 N N . VAL A 1 98 ? -0.842 -9.782 7.731 1.00 91.00 98 VAL A N 1
ATOM 760 C CA . VAL A 1 98 ? -0.177 -10.959 7.142 1.00 91.00 98 VAL A CA 1
ATOM 761 C C . VAL A 1 98 ? -0.247 -12.153 8.094 1.00 91.00 98 VAL A C 1
ATOM 763 O O . VAL A 1 98 ? -0.571 -13.258 7.667 1.00 91.00 98 VAL A O 1
ATOM 766 N N . LEU A 1 99 ? 0.016 -11.948 9.390 1.00 90.56 99 LEU A N 1
ATOM 767 C CA . LEU A 1 99 ? -0.039 -13.024 10.391 1.00 90.56 99 LEU A CA 1
ATOM 768 C C . LEU A 1 99 ? -1.444 -13.630 10.532 1.00 90.56 99 LEU A C 1
ATOM 770 O O . LEU A 1 99 ? -1.572 -14.824 10.794 1.00 90.56 99 LEU A O 1
ATOM 774 N N . GLN A 1 100 ? -2.486 -12.821 10.337 1.00 90.25 100 GLN A N 1
ATOM 775 C CA . GLN A 1 100 ? -3.889 -13.243 10.349 1.00 90.25 100 GLN A CA 1
ATOM 776 C C . GLN A 1 100 ? -4.379 -13.755 8.981 1.00 90.25 100 GLN A C 1
ATOM 778 O O . GLN A 1 100 ? -5.536 -14.137 8.860 1.00 90.25 100 GLN A O 1
ATOM 783 N N . ASN A 1 101 ? -3.512 -13.809 7.960 1.00 88.81 101 ASN A N 1
ATOM 784 C CA . ASN A 1 101 ? -3.839 -14.171 6.573 1.00 88.81 101 ASN A CA 1
ATOM 785 C C . ASN A 1 101 ? -4.892 -13.272 5.888 1.00 88.81 101 ASN A C 1
ATOM 787 O O . ASN A 1 101 ? -5.443 -13.668 4.862 1.00 88.81 101 ASN A O 1
ATOM 791 N N . VAL A 1 102 ? -5.129 -12.060 6.404 1.00 90.00 102 VAL A N 1
ATOM 792 C CA . VAL A 1 102 ? -6.037 -11.060 5.808 1.00 90.00 102 VAL A CA 1
ATOM 793 C C . VAL A 1 102 ? -5.463 -10.523 4.496 1.00 90.00 102 VAL A C 1
ATOM 795 O O . VAL A 1 102 ? -6.182 -10.346 3.517 1.00 90.00 102 VAL A O 1
ATOM 798 N N . ILE A 1 103 ? -4.148 -10.291 4.453 1.00 91.12 103 ILE A N 1
ATOM 799 C CA . ILE A 1 103 ? -3.424 -9.887 3.240 1.00 91.12 103 ILE A CA 1
ATOM 800 C C . ILE A 1 103 ? -2.304 -10.886 2.950 1.00 91.12 103 ILE A C 1
ATOM 802 O O . ILE A 1 103 ? -1.679 -11.416 3.868 1.00 91.12 103 ILE A O 1
ATOM 806 N N . GLN A 1 104 ? -2.025 -11.127 1.669 1.00 87.81 104 GLN A N 1
ATOM 807 C CA . GLN A 1 104 ? -1.016 -12.092 1.223 1.00 87.81 104 GLN A CA 1
ATOM 808 C C . GLN A 1 104 ? -0.120 -11.486 0.141 1.00 87.81 104 GLN A C 1
ATOM 810 O O . GLN A 1 104 ? -0.521 -10.565 -0.571 1.00 87.81 104 GLN A O 1
ATOM 815 N N . ASP A 1 105 ? 1.108 -11.999 0.034 1.00 87.62 105 ASP A N 1
ATOM 816 C CA . ASP A 1 105 ? 2.100 -11.637 -0.992 1.00 87.62 105 ASP A CA 1
ATOM 817 C C . ASP A 1 105 ? 2.504 -10.148 -1.063 1.00 87.62 105 ASP A C 1
ATOM 819 O O . ASP A 1 105 ? 3.205 -9.736 -1.993 1.00 87.62 105 ASP A O 1
ATOM 823 N N . VAL A 1 106 ? 2.124 -9.331 -0.076 1.00 91.31 106 VAL A N 1
ATOM 824 C CA . VAL A 1 106 ? 2.620 -7.957 0.062 1.00 91.31 106 VAL A CA 1
ATOM 825 C C . VAL A 1 106 ? 4.110 -8.006 0.378 1.00 91.31 106 VAL A C 1
ATOM 827 O O . VAL A 1 106 ? 4.535 -8.583 1.377 1.00 91.31 106 VAL A O 1
ATOM 830 N N . ASN A 1 107 ? 4.911 -7.389 -0.483 1.00 89.62 107 ASN A N 1
ATOM 831 C CA . ASN A 1 107 ? 6.372 -7.421 -0.405 1.00 89.62 107 ASN A CA 1
ATOM 832 C C . ASN A 1 107 ? 7.005 -6.031 -0.507 1.00 89.62 107 ASN A C 1
ATOM 834 O O . ASN A 1 107 ? 8.231 -5.906 -0.510 1.00 89.62 107 ASN A O 1
ATOM 838 N N . LYS A 1 108 ? 6.183 -4.984 -0.609 1.00 90.31 108 LYS A N 1
ATOM 839 C CA . LYS A 1 108 ? 6.645 -3.616 -0.792 1.00 90.31 108 LYS A CA 1
ATOM 840 C C . LYS A 1 108 ? 5.667 -2.619 -0.189 1.00 90.31 108 LYS A C 1
ATOM 842 O O . LYS A 1 108 ? 4.470 -2.874 -0.091 1.00 90.31 108 LYS A O 1
ATOM 847 N N . VAL A 1 109 ? 6.196 -1.459 0.183 1.00 93.44 109 VAL A N 1
ATOM 848 C CA . VAL A 1 109 ? 5.404 -0.279 0.525 1.00 93.44 109 VAL A CA 1
ATOM 849 C C . VAL A 1 109 ? 5.724 0.795 -0.507 1.00 93.44 109 VAL A C 1
ATOM 851 O O . VAL A 1 109 ? 6.8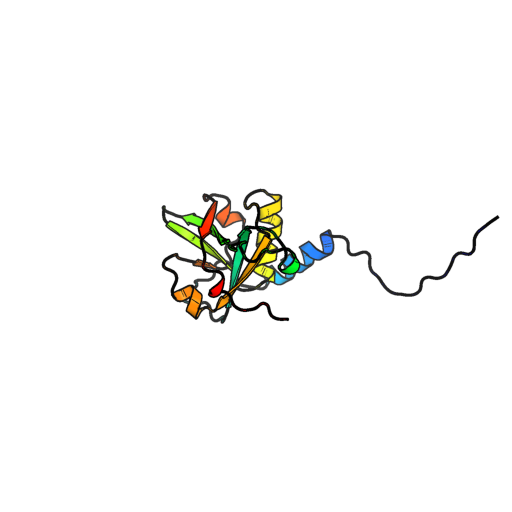73 1.221 -0.617 1.00 93.44 109 VAL A O 1
ATOM 854 N N . GLY A 1 110 ? 4.732 1.185 -1.304 1.00 92.06 110 GLY A N 1
ATOM 855 C CA . GLY A 1 110 ? 4.869 2.254 -2.291 1.00 92.06 110 GLY A CA 1
ATOM 856 C C . GLY A 1 110 ? 4.573 3.607 -1.654 1.00 92.06 110 GLY A C 1
ATOM 857 O O . GLY A 1 110 ? 3.552 3.749 -0.985 1.00 92.06 110 GLY A O 1
ATOM 858 N N . LYS A 1 111 ? 5.448 4.595 -1.855 1.00 94.38 111 LYS A N 1
ATOM 859 C CA . LYS A 1 111 ? 5.243 5.987 -1.433 1.00 94.38 111 LYS A CA 1
ATOM 860 C C . LYS A 1 111 ? 4.695 6.772 -2.619 1.00 94.38 111 LYS A C 1
ATOM 862 O O . LYS A 1 111 ? 5.276 6.725 -3.694 1.00 94.38 111 LYS A O 1
ATOM 867 N N . PHE A 1 112 ? 3.601 7.498 -2.432 1.00 94.38 112 PHE A N 1
ATOM 868 C CA . PHE A 1 112 ? 2.966 8.297 -3.480 1.00 94.38 112 PHE A CA 1
ATOM 869 C C . PHE A 1 112 ? 2.694 9.700 -2.960 1.00 94.38 112 PHE A C 1
ATOM 871 O O . PHE A 1 112 ? 2.307 9.876 -1.805 1.00 94.38 112 PHE A O 1
ATOM 878 N N . SER A 1 113 ? 2.873 10.716 -3.798 1.00 93.81 113 SER A N 1
ATOM 879 C CA . SER A 1 113 ? 2.477 12.083 -3.461 1.00 93.81 113 SER A CA 1
ATOM 880 C C . SER A 1 113 ? 0.950 12.217 -3.368 1.00 93.81 113 SER A C 1
ATOM 882 O O . SER A 1 113 ? 0.210 11.594 -4.131 1.00 93.81 113 SER A O 1
ATOM 884 N N . LYS A 1 114 ? 0.457 13.078 -2.464 1.00 91.69 114 LYS A N 1
ATOM 885 C CA . LYS A 1 114 ? -0.980 13.370 -2.303 1.00 91.69 114 LYS A CA 1
ATOM 886 C C . LYS A 1 114 ? -1.598 13.804 -3.635 1.00 91.69 114 LYS A C 1
ATOM 888 O O . LYS A 1 114 ? -2.659 13.314 -3.997 1.00 91.69 114 LYS A O 1
ATOM 893 N N . SER A 1 115 ? -0.902 14.651 -4.394 1.00 91.81 115 SER A N 1
ATOM 894 C CA . SER A 1 115 ? -1.345 15.121 -5.714 1.00 91.81 115 SER A CA 1
ATOM 895 C C . SER A 1 115 ? -1.462 14.001 -6.752 1.00 91.81 115 SER A C 1
ATOM 897 O O . SER A 1 115 ? -2.273 14.082 -7.670 1.00 91.81 115 SER A O 1
ATOM 899 N N . THR A 1 116 ? -0.653 12.947 -6.638 1.00 93.25 116 THR A N 1
ATOM 900 C CA . THR A 1 116 ? -0.777 11.753 -7.484 1.00 93.25 116 THR A CA 1
ATOM 901 C C . THR A 1 116 ? -1.976 10.924 -7.069 1.00 93.25 116 THR A C 1
ATOM 903 O O . THR A 1 116 ? -2.796 10.584 -7.914 1.00 93.25 116 THR A O 1
ATOM 906 N N . ALA A 1 117 ? -2.128 10.698 -5.769 1.00 92.44 117 ALA A N 1
ATOM 907 C CA . ALA A 1 117 ? -3.234 9.940 -5.212 1.00 92.44 117 ALA A CA 1
ATOM 908 C C . ALA A 1 117 ? -4.611 10.588 -5.466 1.00 92.44 117 ALA A C 1
ATOM 910 O O . ALA A 1 117 ? -5.584 9.894 -5.729 1.00 92.44 117 ALA A O 1
ATOM 911 N N . GLN A 1 118 ? -4.682 11.924 -5.489 1.00 91.69 118 GLN A N 1
ATOM 912 C CA . GLN A 1 118 ? -5.888 12.689 -5.845 1.00 91.69 118 GLN A CA 1
ATOM 913 C C . GLN A 1 118 ? -6.370 12.476 -7.286 1.00 91.69 118 GLN A C 1
ATOM 915 O O . GLN A 1 118 ? -7.499 12.839 -7.602 1.00 91.69 118 GLN A O 1
ATOM 920 N N . ARG A 1 119 ? -5.520 11.944 -8.172 1.00 92.19 119 ARG A N 1
ATOM 921 C CA . ARG A 1 119 ? -5.878 11.662 -9.569 1.00 92.19 119 ARG A CA 1
ATOM 922 C C . ARG A 1 119 ? -6.453 10.261 -9.758 1.00 92.19 119 ARG A C 1
ATOM 924 O O . ARG A 1 119 ? -6.865 9.939 -10.867 1.00 92.19 119 ARG A O 1
ATOM 931 N N . TRP A 1 120 ? -6.438 9.421 -8.725 1.00 92.06 120 TRP A N 1
ATOM 932 C CA . TRP A 1 120 ? -7.007 8.084 -8.809 1.00 92.06 120 TRP A CA 1
ATOM 933 C C . TRP A 1 120 ? -8.530 8.150 -8.740 1.00 92.06 120 TRP A C 1
ATOM 935 O O . TRP A 1 120 ? -9.099 8.909 -7.962 1.00 92.06 120 TRP A O 1
ATOM 945 N N . GLU A 1 121 ? -9.188 7.324 -9.549 1.00 90.31 121 GLU A N 1
ATOM 946 C CA . GLU A 1 121 ? -10.651 7.207 -9.561 1.00 90.31 121 GLU A CA 1
ATOM 947 C C . GLU A 1 121 ? -11.180 6.469 -8.322 1.00 90.31 121 GLU A C 1
ATOM 949 O O . GLU A 1 121 ? -12.352 6.581 -7.972 1.00 90.31 121 GLU A O 1
ATOM 954 N N . MET A 1 122 ? -10.310 5.707 -7.655 1.00 92.19 122 MET A N 1
ATOM 955 C CA . MET A 1 122 ? -10.666 4.902 -6.495 1.00 92.19 122 MET A CA 1
ATOM 956 C C . MET A 1 122 ? -10.536 5.704 -5.197 1.00 92.19 122 MET A C 1
ATOM 958 O O . MET A 1 122 ? -9.509 6.356 -4.983 1.00 92.19 122 MET A O 1
ATOM 962 N N . PRO A 1 123 ? -11.530 5.618 -4.296 1.00 92.81 123 PRO A N 1
ATOM 963 C CA . PRO A 1 123 ? -11.451 6.236 -2.981 1.00 92.81 123 PRO A CA 1
ATOM 964 C C . PRO A 1 123 ? -10.340 5.616 -2.123 1.00 92.81 123 PRO A C 1
ATOM 966 O O . PRO A 1 123 ? -9.966 4.449 -2.274 1.00 92.81 123 PRO A O 1
ATOM 969 N N . LEU A 1 124 ? -9.824 6.411 -1.185 1.00 93.00 124 LEU A N 1
ATOM 970 C CA . LEU A 1 124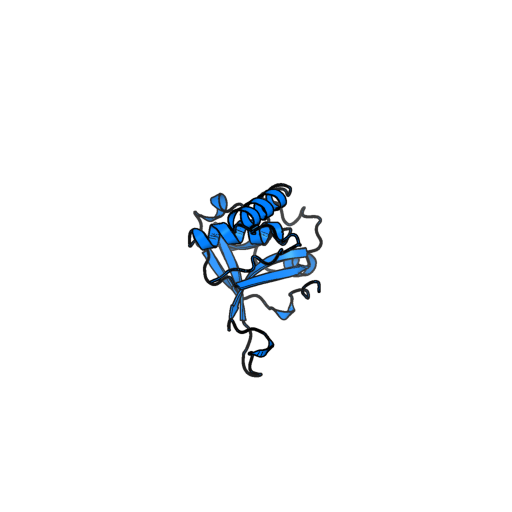 ? -8.763 6.019 -0.261 1.00 93.00 124 LEU A CA 1
ATOM 971 C C . LEU A 1 124 ? -9.307 5.862 1.152 1.00 93.00 124 LEU A C 1
ATOM 973 O O . LEU A 1 124 ? -9.966 6.760 1.671 1.00 93.00 124 LEU A O 1
ATOM 977 N N . LEU A 1 125 ? -8.944 4.763 1.805 1.00 92.62 125 LEU A N 1
ATOM 978 C CA . LEU A 1 125 ? -9.127 4.578 3.240 1.00 92.62 125 LEU A CA 1
ATOM 979 C C . LEU A 1 125 ? -7.802 4.841 3.936 1.00 92.62 125 LEU A C 1
ATOM 981 O O . LEU A 1 125 ? -6.913 3.987 3.952 1.00 92.62 125 LEU A O 1
ATOM 985 N N . LEU A 1 126 ? -7.660 6.041 4.492 1.00 92.88 126 LEU A N 1
ATOM 986 C CA . LEU A 1 126 ? -6.423 6.462 5.130 1.00 92.88 126 LEU A CA 1
ATOM 987 C C . LEU A 1 126 ? -6.391 6.030 6.605 1.00 92.88 126 LEU A C 1
ATOM 989 O O . LEU A 1 126 ? -7.259 6.395 7.396 1.00 92.88 126 LEU A O 1
ATOM 993 N N . ASN A 1 127 ? -5.348 5.289 6.986 1.00 92.19 127 ASN A N 1
ATOM 994 C CA . ASN A 1 127 ? -5.119 4.765 8.337 1.00 92.19 127 ASN A CA 1
ATOM 995 C C . ASN A 1 127 ? -6.286 3.915 8.878 1.00 92.19 127 ASN A C 1
ATOM 997 O O . ASN A 1 127 ? -6.622 4.008 10.064 1.00 92.19 127 ASN A O 1
ATOM 1001 N N . ALA A 1 128 ? -6.907 3.093 8.028 1.00 90.06 128 ALA A N 1
ATOM 1002 C CA . ALA A 1 128 ? -7.908 2.131 8.479 1.00 90.06 128 ALA A CA 1
ATOM 1003 C C . ALA A 1 128 ? -7.276 1.116 9.456 1.00 90.06 128 ALA A C 1
ATOM 1005 O O . ALA A 1 128 ? -6.232 0.538 9.135 1.00 90.06 128 ALA A O 1
ATOM 1006 N N . PRO A 1 129 ? -7.854 0.897 10.652 1.00 89.06 129 PRO A N 1
ATOM 1007 C CA . PRO A 1 129 ? -7.382 -0.147 11.554 1.00 89.06 129 PRO A CA 1
ATOM 1008 C C . PRO A 1 129 ? -7.742 -1.535 11.008 1.00 89.06 129 PRO A C 1
ATOM 1010 O O . PRO A 1 129 ? -8.734 -1.690 10.294 1.00 89.06 129 PRO A O 1
ATOM 1013 N N . LEU A 1 130 ? -6.958 -2.556 11.368 1.00 88.62 130 LEU A N 1
ATOM 1014 C CA . LEU A 1 130 ? -7.146 -3.923 10.865 1.00 88.62 130 LEU A CA 1
ATOM 1015 C C . LEU A 1 130 ? -8.553 -4.470 11.159 1.00 88.62 130 LEU A C 1
ATOM 1017 O O . LEU A 1 130 ? -9.195 -5.035 10.283 1.00 88.62 130 LEU A O 1
ATOM 1021 N N . GLU A 1 131 ? -9.072 -4.211 12.358 1.00 88.50 131 GLU A N 1
ATOM 1022 C CA . GLU A 1 131 ? -10.425 -4.614 12.766 1.00 88.50 131 GLU A CA 1
ATOM 1023 C C . GLU A 1 131 ? -11.534 -4.060 11.858 1.00 88.50 131 GLU A C 1
ATOM 1025 O O . GLU A 1 131 ? -12.573 -4.689 11.697 1.00 88.50 131 GLU A O 1
ATOM 1030 N N . SER A 1 132 ? -11.310 -2.899 11.230 1.00 85.94 132 SER A N 1
ATOM 1031 C CA . SER A 1 132 ? -12.293 -2.291 10.329 1.00 85.94 132 SER A CA 1
ATOM 1032 C C . SER A 1 132 ? -12.285 -2.902 8.933 1.00 85.94 132 SER A C 1
ATOM 1034 O O . SER A 1 132 ? -13.264 -2.742 8.213 1.00 85.94 132 SER A O 1
ATOM 1036 N N . VAL A 1 133 ? -11.205 -3.587 8.543 1.00 85.75 133 VAL A N 1
ATOM 1037 C CA . VAL A 1 133 ? -11.080 -4.194 7.211 1.00 85.75 133 VAL A CA 1
ATOM 1038 C C . VAL A 1 133 ? -11.409 -5.683 7.191 1.00 85.75 133 VAL A C 1
ATOM 1040 O O . VAL A 1 133 ? -11.740 -6.199 6.132 1.00 85.75 133 VAL A O 1
ATOM 1043 N N . ASP A 1 134 ? -11.348 -6.357 8.342 1.00 82.62 134 ASP A N 1
ATOM 1044 C CA . ASP A 1 134 ? -11.491 -7.817 8.469 1.00 82.62 134 ASP A CA 1
ATOM 1045 C C . ASP A 1 134 ? -12.837 -8.345 7.940 1.00 82.62 134 ASP A C 1
ATOM 1047 O O . ASP A 1 134 ? -12.940 -9.464 7.449 1.00 82.62 134 ASP A O 1
ATOM 1051 N N . SER A 1 135 ? -13.876 -7.507 7.977 1.00 85.38 135 SER A N 1
ATOM 1052 C CA . SER A 1 135 ? -15.216 -7.845 7.479 1.00 85.38 135 SER A CA 1
ATOM 1053 C C . SER A 1 135 ? -15.424 -7.587 5.980 1.00 85.38 135 SER A C 1
ATOM 1055 O O . SER A 1 135 ? -16.505 -7.883 5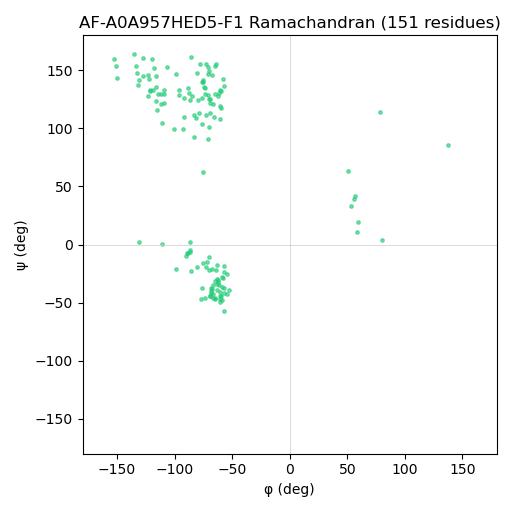.467 1.00 85.38 135 SER A O 1
ATOM 1057 N N . TYR A 1 136 ? -14.444 -7.011 5.279 1.00 92.19 136 TYR A N 1
ATOM 1058 C CA . TYR A 1 136 ? -14.549 -6.680 3.857 1.00 92.19 136 TYR A CA 1
ATOM 1059 C C . TYR A 1 136 ? -13.722 -7.629 2.988 1.00 92.19 136 TYR A C 1
ATOM 1061 O O . TYR A 1 136 ? -12.703 -8.175 3.404 1.00 92.19 136 TYR A O 1
ATOM 1069 N N . GLU A 1 137 ? -14.149 -7.797 1.737 1.00 93.56 137 GLU A N 1
ATOM 1070 C CA . GLU A 1 137 ? -13.377 -8.545 0.748 1.00 93.56 137 GLU A CA 1
ATOM 1071 C C . GLU A 1 137 ? -12.109 -7.766 0.381 1.00 93.56 137 GLU A C 1
ATOM 1073 O O . GLU A 1 137 ? -12.186 -6.630 -0.095 1.00 93.56 137 GLU A O 1
ATOM 1078 N N . VAL A 1 138 ? -10.946 -8.384 0.592 1.00 93.88 138 VAL A N 1
ATOM 1079 C CA . VAL A 1 138 ? -9.646 -7.830 0.208 1.00 93.88 138 VAL A CA 1
ATOM 1080 C C . VAL A 1 138 ? -9.356 -8.168 -1.251 1.00 93.88 138 VAL A C 1
ATOM 1082 O O . VAL A 1 138 ? -9.367 -9.333 -1.645 1.00 93.88 138 VAL A O 1
ATOM 1085 N N . VAL A 1 139 ? -9.027 -7.150 -2.042 1.00 95.50 139 VAL A N 1
ATOM 1086 C CA . VAL A 1 139 ? -8.671 -7.281 -3.459 1.00 95.50 139 VAL A CA 1
ATOM 1087 C C . VAL A 1 139 ? -7.339 -6.597 -3.755 1.00 95.50 139 VAL A C 1
ATOM 1089 O O . VAL A 1 139 ? -6.866 -5.740 -3.006 1.00 95.50 139 VAL A O 1
ATOM 1092 N N . LEU A 1 140 ? -6.722 -6.988 -4.868 1.00 94.75 140 LEU A N 1
ATOM 1093 C CA . LEU A 1 140 ? -5.490 -6.395 -5.376 1.00 94.75 140 LEU A CA 1
ATOM 1094 C C . LEU A 1 140 ? -5.803 -5.601 -6.642 1.00 94.75 140 LEU A C 1
ATOM 1096 O O . LEU A 1 140 ? -6.314 -6.159 -7.610 1.00 94.75 140 LEU A O 1
ATOM 1100 N N . ILE A 1 141 ? -5.484 -4.311 -6.630 1.00 94.81 141 ILE A N 1
ATOM 1101 C CA . ILE A 1 141 ? -5.745 -3.395 -7.744 1.00 94.81 141 ILE A CA 1
ATOM 1102 C C . ILE A 1 141 ? -4.428 -3.017 -8.408 1.00 94.81 141 ILE A C 1
ATOM 1104 O O . ILE A 1 141 ? -3.504 -2.589 -7.722 1.00 94.81 141 ILE A O 1
ATOM 1108 N N . ASP A 1 142 ? -4.339 -3.134 -9.732 1.00 93.88 142 ASP A N 1
ATOM 1109 C CA . ASP A 1 142 ? -3.169 -2.673 -10.478 1.00 93.88 142 ASP A CA 1
ATOM 1110 C C . ASP A 1 142 ? -2.940 -1.167 -10.292 1.00 93.88 142 ASP A C 1
ATOM 1112 O O . ASP A 1 142 ? -3.847 -0.347 -10.438 1.00 93.88 142 ASP A O 1
ATOM 1116 N N . ILE A 1 143 ? -1.695 -0.806 -9.990 1.00 92.00 143 ILE A N 1
ATOM 1117 C CA . ILE A 1 143 ? -1.250 0.579 -9.907 1.00 92.00 143 ILE A CA 1
ATOM 1118 C C . ILE A 1 143 ? -0.021 0.779 -10.783 1.00 92.00 143 ILE A C 1
ATOM 1120 O O . ILE A 1 143 ? 0.831 -0.105 -10.894 1.00 92.00 143 ILE A O 1
ATOM 1124 N N . ASP A 1 144 ? 0.088 1.958 -11.389 1.00 88.25 144 ASP A N 1
ATOM 1125 C CA . ASP A 1 144 ? 1.254 2.310 -12.188 1.00 88.25 144 ASP A CA 1
ATOM 1126 C C . ASP A 1 144 ? 2.466 2.584 -11.272 1.00 88.25 144 ASP A C 1
ATOM 1128 O O . ASP A 1 144 ? 2.479 3.596 -10.555 1.00 88.25 144 ASP A O 1
ATOM 1132 N N . PRO A 1 145 ? 3.505 1.725 -11.290 1.00 85.56 145 PRO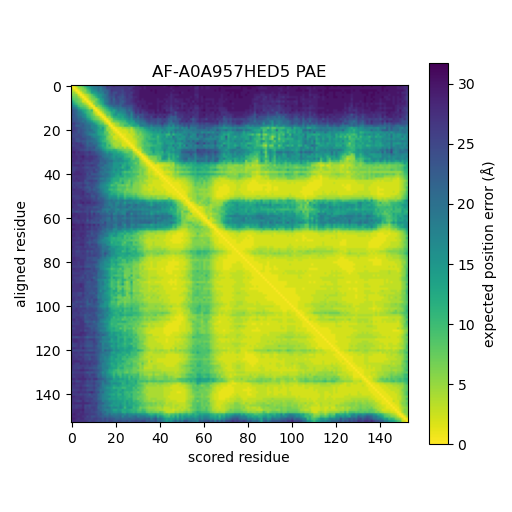 A N 1
ATOM 1133 C CA . PRO A 1 145 ? 4.684 1.898 -10.448 1.00 85.56 145 PRO A CA 1
ATOM 1134 C C . PRO A 1 145 ? 5.479 3.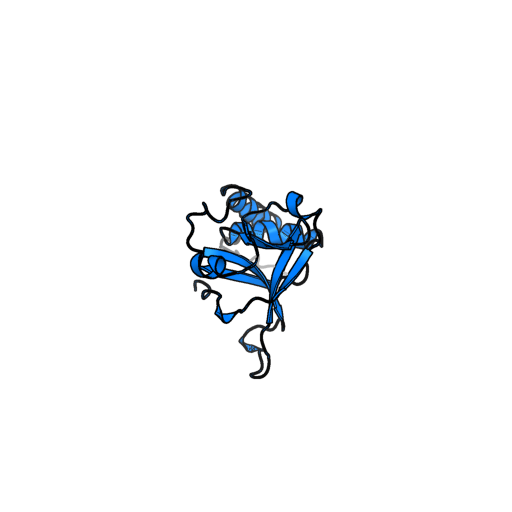163 -10.778 1.00 85.56 145 PRO A C 1
ATOM 1136 O O . PRO A 1 145 ? 6.220 3.643 -9.925 1.00 85.56 145 PRO A O 1
ATOM 1139 N N . THR A 1 146 ? 5.340 3.721 -11.985 1.00 85.75 146 THR A N 1
ATOM 1140 C CA . THR A 1 146 ? 6.068 4.934 -12.391 1.00 85.75 146 THR A CA 1
ATOM 1141 C C . THR A 1 146 ? 5.548 6.192 -11.699 1.00 85.75 146 THR A C 1
ATOM 1143 O O . THR A 1 146 ? 6.229 7.213 -11.667 1.00 85.75 146 THR A O 1
ATOM 1146 N N . THR A 1 147 ? 4.358 6.107 -11.099 1.00 87.31 147 THR A N 1
ATOM 1147 C CA . THR A 1 147 ? 3.761 7.193 -10.314 1.00 87.31 147 THR A CA 1
ATOM 1148 C C . THR A 1 147 ? 4.202 7.197 -8.849 1.00 87.31 147 THR A C 1
ATOM 1150 O O . THR A 1 147 ? 3.869 8.128 -8.113 1.00 87.31 147 THR A O 1
ATOM 1153 N N . ALA A 1 148 ? 4.940 6.169 -8.418 1.00 86.56 148 ALA A N 1
ATOM 1154 C CA . ALA A 1 148 ? 5.508 6.100 -7.081 1.00 86.56 148 ALA A CA 1
ATOM 1155 C C . ALA A 1 148 ? 6.720 7.033 -6.950 1.00 86.56 148 ALA A C 1
ATOM 1157 O O . ALA A 1 148 ? 7.552 7.148 -7.849 1.00 86.56 148 ALA A O 1
ATOM 1158 N N . GLU A 1 149 ? 6.841 7.669 -5.790 1.00 88.19 149 GLU A N 1
ATOM 1159 C CA . GLU A 1 149 ? 8.020 8.439 -5.416 1.00 88.19 149 GLU A CA 1
ATOM 1160 C C . GLU A 1 149 ? 9.198 7.490 -5.161 1.00 88.19 149 GLU A C 1
ATOM 1162 O O . GLU A 1 149 ? 9.022 6.363 -4.679 1.00 88.19 149 GLU A O 1
ATOM 1167 N N . ALA A 1 150 ? 10.414 7.963 -5.438 1.00 75.06 150 ALA A N 1
ATOM 1168 C CA . ALA A 1 150 ? 11.614 7.226 -5.077 1.00 75.06 150 ALA A CA 1
ATOM 1169 C C . ALA A 1 150 ? 11.647 6.976 -3.551 1.00 75.06 150 ALA A C 1
ATOM 1171 O O . ALA A 1 150 ? 11.221 7.844 -2.776 1.00 75.06 150 ALA A O 1
ATOM 1172 N N . PRO A 1 151 ? 12.120 5.799 -3.100 1.00 60.31 151 PRO A N 1
ATOM 1173 C CA . PRO A 1 151 ? 12.407 5.597 -1.686 1.00 60.31 151 PRO A CA 1
ATOM 1174 C C . PRO A 1 151 ? 13.425 6.655 -1.233 1.00 60.31 151 PRO A C 1
ATOM 1176 O O . PRO A 1 151 ? 14.375 6.929 -1.961 1.00 60.31 151 PRO A O 1
ATOM 1179 N N . ASP A 1 152 ? 13.207 7.268 -0.065 1.00 53.41 152 ASP A N 1
ATOM 1180 C CA . ASP A 1 152 ? 14.252 8.070 0.586 1.00 53.41 152 ASP A CA 1
ATOM 1181 C C . ASP A 1 152 ? 15.445 7.129 0.851 1.00 53.41 152 ASP A C 1
ATOM 1183 O O . ASP A 1 152 ? 15.274 6.116 1.537 1.00 53.41 152 ASP A O 1
ATOM 1187 N N . GLU A 1 153 ? 16.599 7.422 0.240 1.00 32.69 153 GLU A N 1
ATOM 1188 C CA . GLU A 1 153 ? 17.894 6.767 0.504 1.00 32.69 153 GLU A CA 1
ATOM 1189 C C . GLU A 1 153 ? 18.496 7.205 1.846 1.00 32.69 153 GLU A C 1
ATOM 1191 O O . GLU A 1 153 ? 18.419 8.413 2.176 1.00 32.69 153 GLU A O 1
#

Mean predicted aligned error: 10.7 Å

Sequence (153 aa):
AGQQGGVLIRGEKPHNTADTLARVQQVAETDAALLDFESYRGRFIHLLVRQTPNKPVWRLLPEDVGRWQVVAVIMQGVPHLLAFSSLPRAVGFMQPAVLQNVIQDVNKVGKFSKSTAQRWEMPLLLNAPLESVDSYEVVLIDIDPTTAEAPDE

Foldseek 3Di:
DDDDPDDDDDDDDPPDVVNVLVVLLVVLVVDDAFDDLVPDPAFKKKFQWQWPPPDDPVPDDPPRDIWIWTKWWQDPNATAGEIESDPSLVVNQVVVCVVVVVDPRRDDMFMATSVLVVPDPGHYGYRHHNVRRSPTDMDIHIDDSVRTDDPDD

Secondary structure (DSSP, 8-state):
---------S------HHHHHHHHHHHHTTSPSSB-TTT---SEEEEEEEEES---GGG--TT---EEEEEEEEETTEEEEEEESSHHHHHHHHHHHHHTTSS-S--EEEEEEHHHHTT-SS-EEET--HHHHTTSEEEEEEE-GGGSPPPP-

Radius of gyration: 19.14 Å; Cα contacts (8 Å, |Δi|>4): 235; chains: 1; bounding box: 63×47×48 Å

pLDDT: mean 79.49, std 17.9, range [32.69, 96.25]

Solvent-accessible surface area (backbone atoms only — not comparable to full-atom values): 9217 Å² total; per-residue (Å²): 134,87,82,87,82,77,85,82,87,78,92,74,76,83,80,52,72,67,59,58,55,53,51,33,40,62,60,27,68,75,54,77,70,62,43,56,66,87,78,51,85,63,65,44,36,27,32,48,20,30,50,39,69,88,53,59,80,94,70,55,52,100,80,61,71,77,43,33,24,32,44,23,33,44,53,97,86,41,63,28,36,46,30,13,76,36,67,48,41,43,49,46,46,47,56,58,33,43,77,70,65,70,46,76,77,63,76,45,75,45,39,30,40,42,77,58,58,71,70,49,91,55,52,65,40,26,34,64,54,65,82,77,49,73,87,39,56,70,46,75,44,82,49,70,68,85,68,42,50,80,79,89,127

=== Feature glossary ===
Key to the feature types in this record:

Secondary structure (8-state, DSSP). Secondary structure is the local, repeating backbone conformation. DSSP classifies it into eight states by reading the hydrogen-bond network: three helix types (H, G, I), two β types (E, B), two non-regular types (T, S), and unstructured coil (-).

Backbone torsions (φ/ψ). Backbone dihedral angles. Every residue except chain termini has a φ (preceding-C → N → Cα → C) and a ψ (N → Cα → C → next-N). They are reported in degrees following the IUPAC sign convention. Secondary structure is essentially a statement about which (φ, ψ) basin each residue occupies.

Predicted aligned error. Predicted Aligned Error (PAE) is an AlphaFold confidence matrix: entry (i, j) is the expected error in the position of residue j, in ångströms, when the prediction is superimposed on the true structure at residue i. Low PAE within a block of residues means that block is internally rigid and well-predicted; high PAE between two blocks means their relative placement is uncertain even if each block individually is confident.

B-factor. B-factor (Debye–Waller factor) reflects atomic displacement in the crystal lattice. It is an experimental observable (units Å²), not a prediction; low values mean the atom is pinned down, high values mean it moves or is heterogeneous across the crystal.

Secondary structure (3-state, P-SEA). Three-state secondary structure (P-SEA) collapses the eight DSSP classes into helix (a), strand (b), and coil (c). P-SEA assigns these from Cα geometry alone — distances and angles — without requiring backbone oxygens, so it works on any Cα trace.

Sequence. Primary structure: the covalent order of the twenty standard amino acids along the backbone. Two proteins with the same sequence will (almost always) fold to the same structure; two with 30% identity often share a fold but not the details.

pLDDT. pLDDT is the predicted lDDT-Cα score: AlphaFold's confidence that the local environment of each residue (all inter-atomic distances within 15 Å) is correctly placed. It is a per-residue number between 0 and 100, with higher meaning more reliable.

InterPro / GO / CATH / organism. Functional annotations link the protein to curated databases. InterPro entries identify conserved domains and families by matching the sequence against member-database signatures (Pfam, PROSITE, CDD, …). Gene Ontology (GO) terms describe molecular function, biological process, and cellular component in a controlled vocabulary. CATH places the structure in a hierarchical fold classification (Class/Architecture/Topology/Homologous-superfamily). The organism is the source species.

Contact-map, Ramachandran, and PAE plots. Three diagnostic plots accompany the record. The Cα contact map visualizes the tertiary structure as a 2D adjacency matrix (8 Å cutoff, sequence-local contacts suppressed). The Ramachandran plot shows the distribution of backbone (φ, ψ) torsions, with points in the α and β basins reflecting secondary structure content. The PAE plot shows AlphaFold's inter-residue confidence as a color matrix.

mmCIF coordinates. The mmCIF table is the protein's shape written out atom by atom. For each backbone N, Cα, C, and carbonyl O, it records an (x, y, z) coordinate triple in Å plus the residue type, chain letter, and residue number.

Radius of gyration, Cα contacts, bounding box. Three whole-structure scalars: the radius of gyration (RMS distance of Cα from centroid, in Å), the count of Cα–Cα contacts (pairs closer than 8 Å and separated by more than four residues in sequence — i.e. tertiary, not local, contacts), and the bounding-box dimensions. Together they distinguish compact globular folds from extended fibres or disordered chains.

Foldseek 3Di. The Foldseek 3Di string encodes local tertiary geometry as a 20-letter alphabet — one character per residue — derived from the relative positions of nearby Cα atoms. Unlike the amino-acid sequence, 3Di is a direct function of the 3D structure, so two proteins with the same fold have similar 3Di strings even at low sequence identity.

Rendered structure images. Six rendered views show the 3D structure from the faces of a cube — i.e. along ±x, ±y, ±z. Rendering representation is drawn randomly per protein from cartoon (secondary-structure ribbons), sticks (backbone bonds), or molecular surface; coloring is either N→C rainbow (blue at the N-terminus through red at the C-terminus) or one color per chain.

Nearest PDB structures. The Foldseek neighbor list gives the closest experimentally determined structures in the PDB, ranked by structural alignment. TM-score near 1 means near-identical fold; near 0.3 means only rough topology match. This is how one finds what a novel AlphaFold prediction most resembles in the solved-structure universe.

Solvent-accessible surface area. SASA measures how much of the protein is reachable by solvent. It is computed by rolling a water-sized probe over the atomic surface and summing the exposed area (Å²). Per-residue SASA distinguishes core (buried, low SASA) from surface (exposed, high SASA) residues; total SASA is a whole-molecule size measure.